Protein AF-A0A928Q7N8-F1 (afdb_monomer)

Structure (mmCIF, N/CA/C/O backbone):
data_AF-A0A928Q7N8-F1
#
_entry.id   AF-A0A928Q7N8-F1
#
loop_
_atom_site.group_PDB
_atom_site.id
_atom_site.type_symbol
_atom_site.label_atom_id
_atom_site.label_alt_id
_atom_site.label_comp_id
_atom_site.label_asym_id
_atom_site.label_entity_id
_atom_site.label_seq_id
_atom_site.pdbx_PDB_ins_code
_atom_site.Cartn_x
_atom_site.Cartn_y
_atom_site.Cartn_z
_atom_site.occupancy
_atom_site.B_iso_or_equiv
_atom_site.auth_seq_id
_atom_site.auth_comp_id
_atom_site.auth_asym_id
_atom_site.auth_atom_id
_atom_site.pdbx_PDB_model_num
ATOM 1 N N . MET A 1 1 ? -33.172 4.054 46.683 1.00 63.22 1 MET A N 1
ATOM 2 C CA . MET A 1 1 ? -32.935 2.716 46.077 1.00 63.22 1 MET A CA 1
ATOM 3 C C . MET A 1 1 ? -33.004 2.711 44.546 1.00 63.22 1 MET A C 1
ATOM 5 O O . MET A 1 1 ? -32.167 2.056 43.941 1.00 63.22 1 MET A O 1
ATOM 9 N N . LEU A 1 2 ? -33.940 3.429 43.905 1.00 75.19 2 LEU A N 1
ATOM 10 C CA . LEU A 1 2 ? -34.095 3.448 42.436 1.00 75.19 2 LEU A CA 1
ATOM 11 C C . LEU A 1 2 ? -32.893 4.065 41.687 1.00 75.19 2 LEU A C 1
ATOM 13 O O . LEU A 1 2 ? -32.403 3.480 40.728 1.00 75.19 2 LEU A O 1
ATOM 17 N N . PHE A 1 3 ? -32.357 5.187 42.180 1.00 83.06 3 PHE A N 1
ATOM 18 C CA . PH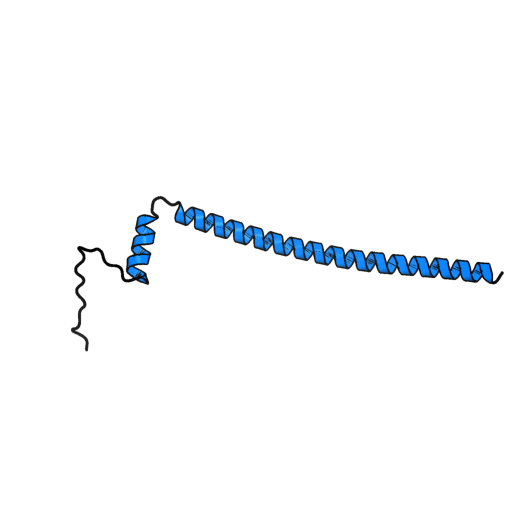E A 1 3 ? -31.209 5.878 41.572 1.00 83.06 3 PHE A CA 1
ATOM 19 C C . PHE A 1 3 ? -29.949 4.996 41.506 1.00 83.06 3 PHE A C 1
ATOM 21 O O . PHE A 1 3 ? -29.273 4.932 40.486 1.00 83.06 3 PHE A O 1
ATOM 28 N N . ALA A 1 4 ? -29.688 4.218 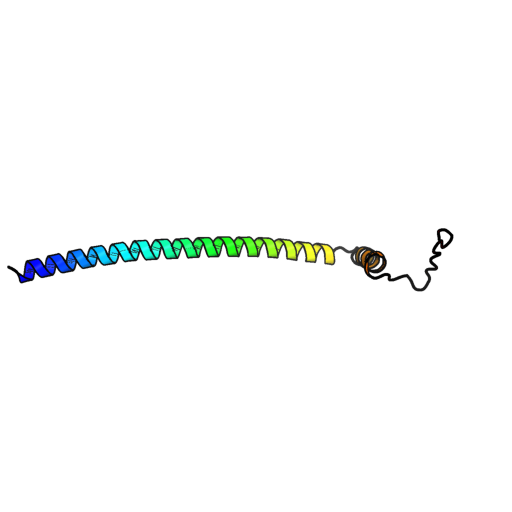42.563 1.00 85.50 4 ALA A N 1
ATOM 29 C CA . ALA A 1 4 ? -28.578 3.267 42.599 1.00 85.50 4 ALA A CA 1
ATOM 30 C C . ALA A 1 4 ? -28.752 2.105 41.601 1.00 85.50 4 ALA A C 1
ATOM 32 O O . ALA A 1 4 ? -27.762 1.582 41.096 1.00 85.50 4 ALA A O 1
ATOM 33 N N . LYS A 1 5 ? -29.994 1.699 41.298 1.00 89.81 5 LYS A N 1
ATOM 34 C CA . LYS A 1 5 ? -30.273 0.692 40.261 1.00 89.81 5 LYS A CA 1
ATOM 35 C C . LYS A 1 5 ? -30.033 1.261 38.860 1.00 89.81 5 LYS A C 1
ATOM 37 O O . LYS A 1 5 ? -29.390 0.595 38.057 1.00 89.81 5 LYS A O 1
ATOM 42 N N . LEU A 1 6 ? -30.472 2.497 38.598 1.00 88.56 6 LEU A N 1
ATOM 43 C CA . LEU A 1 6 ? -30.198 3.190 37.332 1.00 88.56 6 LEU A CA 1
ATOM 44 C C . LEU A 1 6 ? -28.697 3.397 37.102 1.00 88.56 6 LEU A C 1
ATOM 46 O O . LEU A 1 6 ? -28.209 3.113 36.015 1.00 88.56 6 LEU A O 1
ATOM 50 N N . ALA A 1 7 ? -27.957 3.831 38.125 1.00 90.44 7 ALA A N 1
ATOM 51 C CA . ALA A 1 7 ? -26.512 4.033 38.020 1.00 90.44 7 ALA A CA 1
ATOM 52 C C . ALA A 1 7 ? -25.768 2.726 37.692 1.00 90.44 7 ALA A C 1
ATOM 54 O O . ALA A 1 7 ? -24.894 2.710 36.829 1.00 90.44 7 ALA A O 1
ATOM 55 N N . LYS A 1 8 ? -26.154 1.607 38.323 1.00 91.62 8 LYS A N 1
ATOM 56 C CA . LYS A 1 8 ? -25.594 0.282 38.005 1.00 91.62 8 LYS A CA 1
ATOM 57 C C . LYS A 1 8 ? -25.924 -0.162 36.579 1.00 91.62 8 LYS A C 1
ATOM 59 O O . LYS A 1 8 ? -25.058 -0.719 35.913 1.00 91.62 8 LYS A O 1
ATOM 64 N N . LEU A 1 9 ? -27.144 0.097 36.106 1.00 93.38 9 LEU A N 1
ATOM 65 C CA . LEU A 1 9 ? -27.549 -0.228 34.738 1.00 93.38 9 LEU A CA 1
ATOM 66 C C . LEU A 1 9 ? -26.768 0.597 33.705 1.00 93.38 9 LEU A C 1
ATOM 68 O O . LEU A 1 9 ? -26.261 0.036 32.740 1.00 93.38 9 LEU A O 1
ATOM 72 N N . ALA A 1 10 ? -26.618 1.903 33.937 1.00 93.25 10 ALA A N 1
ATOM 73 C CA . ALA A 1 10 ? -25.828 2.787 33.083 1.00 93.25 10 ALA A CA 1
ATOM 74 C C . ALA A 1 10 ? -24.353 2.361 33.032 1.00 93.25 10 ALA A C 1
ATOM 76 O O . ALA A 1 10 ? -23.753 2.342 31.962 1.00 93.25 10 ALA A O 1
ATOM 77 N N . PHE A 1 11 ? -23.788 1.948 34.170 1.00 94.88 11 PHE A N 1
ATOM 78 C CA . PHE A 1 11 ? -22.424 1.428 34.230 1.00 94.88 11 PHE A CA 1
ATOM 79 C C . PHE A 1 11 ? -22.257 0.134 33.418 1.00 94.88 11 PHE A C 1
ATOM 81 O O . PHE A 1 11 ? -21.309 0.007 32.647 1.00 94.88 11 PHE A O 1
ATOM 88 N N . PHE A 1 12 ? -23.205 -0.801 33.518 1.00 95.12 12 PHE A N 1
ATOM 89 C CA . PHE A 1 12 ? -23.198 -2.014 32.694 1.00 95.12 12 PHE A CA 1
ATOM 90 C C . PHE A 1 12 ? -23.341 -1.709 31.198 1.00 95.12 12 PHE A C 1
ATOM 92 O O . PHE A 1 12 ? -22.611 -2.276 30.387 1.00 95.12 12 PHE A O 1
ATOM 99 N N . ALA A 1 13 ? -24.233 -0.789 30.826 1.00 94.38 13 ALA A N 1
ATOM 100 C CA . ALA A 1 13 ? -24.394 -0.359 29.439 1.00 94.38 13 ALA A CA 1
ATOM 101 C C . ALA A 1 13 ? -23.112 0.291 28.891 1.00 94.38 13 ALA A C 1
ATOM 103 O O . ALA A 1 13 ? -22.720 0.021 27.756 1.00 94.38 13 ALA A O 1
ATOM 104 N N . PHE A 1 14 ? -22.419 1.087 29.711 1.00 95.56 14 PHE A N 1
ATOM 105 C CA . PHE A 1 14 ? -21.135 1.682 29.352 1.00 95.56 14 PHE A CA 1
ATOM 106 C C . PHE A 1 14 ? -20.062 0.619 29.089 1.00 95.56 14 PHE A C 1
ATOM 108 O O . PHE A 1 14 ? -19.363 0.694 28.081 1.00 95.56 14 PHE A O 1
ATOM 115 N N . ILE A 1 15 ? -19.970 -0.411 29.936 1.00 94.88 15 ILE A N 1
ATOM 116 C CA . ILE A 1 15 ? -19.029 -1.521 29.723 1.00 94.88 15 ILE A CA 1
ATOM 117 C C . ILE A 1 15 ? -19.312 -2.225 28.393 1.00 94.88 15 ILE A C 1
ATOM 119 O O . ILE A 1 15 ? -18.389 -2.450 27.613 1.00 94.88 15 ILE A O 1
ATOM 123 N N . ILE A 1 16 ? -20.578 -2.535 28.103 1.00 95.06 16 ILE A N 1
ATOM 124 C CA . ILE A 1 16 ? -20.961 -3.193 26.845 1.00 95.06 16 ILE A CA 1
ATOM 125 C C . ILE A 1 16 ? -20.582 -2.322 25.639 1.00 95.06 16 ILE A C 1
ATOM 127 O O . ILE A 1 16 ? -20.005 -2.826 24.678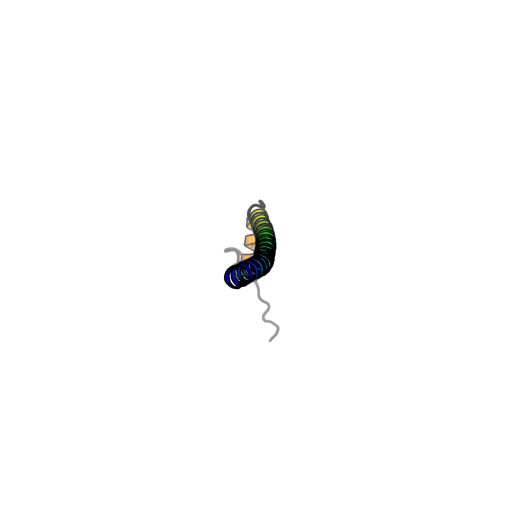 1.00 95.06 16 ILE A O 1
ATOM 131 N N . TYR A 1 17 ? -20.839 -1.014 25.704 1.00 95.06 17 TYR A N 1
ATOM 132 C CA . TYR A 1 17 ? -20.464 -0.075 24.645 1.00 95.06 17 TYR A CA 1
ATOM 133 C C . TYR A 1 17 ? -18.952 -0.062 24.375 1.00 95.06 17 TYR A C 1
ATOM 135 O O . TYR A 1 17 ? -18.523 -0.091 23.218 1.00 95.06 17 TYR A O 1
ATOM 143 N N . VAL A 1 18 ? -18.141 -0.052 25.437 1.00 94.56 18 VAL A N 1
ATOM 144 C CA . VAL A 1 18 ? -16.677 -0.094 25.326 1.00 94.56 18 VAL A CA 1
ATOM 145 C C . VAL A 1 18 ? -16.217 -1.415 24.707 1.00 94.56 18 VAL A C 1
ATOM 147 O O . VAL A 1 18 ? -15.373 -1.398 23.814 1.00 94.56 18 VAL A O 1
ATOM 150 N N . LEU A 1 19 ? -16.798 -2.549 25.109 1.00 93.75 19 LEU A N 1
ATOM 151 C CA . LEU A 1 19 ? -16.459 -3.862 24.547 1.00 93.75 19 LEU A CA 1
ATOM 152 C C . LEU A 1 19 ? -16.739 -3.939 23.039 1.00 93.75 19 LEU A C 1
ATOM 154 O O . LEU A 1 19 ? -15.884 -4.395 22.282 1.00 93.75 19 LEU A O 1
ATOM 158 N N . VAL A 1 20 ? -17.893 -3.438 22.586 1.00 92.62 20 VAL A N 1
ATOM 159 C CA . VAL A 1 20 ? -18.234 -3.388 21.151 1.00 92.62 20 VAL A CA 1
ATOM 160 C C . VAL A 1 20 ? -17.268 -2.484 20.378 1.00 92.62 20 VAL A C 1
ATOM 162 O O . VAL A 1 20 ? -16.825 -2.841 19.283 1.00 92.62 20 VAL A O 1
ATOM 165 N N . ASN A 1 21 ? -16.888 -1.339 20.954 1.00 93.38 21 ASN A N 1
ATOM 166 C CA . ASN A 1 21 ? -15.896 -0.448 20.347 1.00 93.38 21 ASN A CA 1
ATOM 167 C C . ASN A 1 21 ? -14.530 -1.122 20.201 1.00 93.38 21 ASN A C 1
ATOM 169 O O . ASN A 1 21 ? -13.926 -1.039 19.137 1.00 93.38 21 ASN A O 1
ATOM 173 N N . ILE A 1 22 ? -14.057 -1.825 21.234 1.00 92.50 22 ILE A N 1
ATOM 174 C CA . ILE A 1 22 ? -12.765 -2.523 21.197 1.00 92.50 22 ILE A CA 1
ATOM 175 C C . ILE A 1 22 ? -12.725 -3.541 20.051 1.00 92.50 22 ILE A C 1
ATOM 177 O O . ILE A 1 22 ? -11.738 -3.589 19.320 1.00 92.50 22 ILE A O 1
ATOM 181 N N . ILE A 1 23 ? -13.794 -4.320 19.863 1.00 89.00 23 ILE A N 1
ATOM 182 C CA . ILE A 1 23 ? -13.888 -5.290 18.761 1.00 89.00 23 ILE A CA 1
ATOM 183 C C . ILE A 1 23 ? -13.858 -4.569 17.408 1.00 89.00 23 ILE A C 1
ATOM 185 O O . ILE A 1 23 ? -13.091 -4.944 16.526 1.00 89.00 23 ILE A O 1
ATOM 189 N N . SER A 1 24 ? -14.638 -3.497 17.262 1.00 84.38 24 SER A N 1
ATOM 190 C CA . SER A 1 24 ? -14.707 -2.717 16.016 1.00 84.38 24 SER A CA 1
ATOM 191 C C . SER A 1 24 ? -13.349 -2.112 15.637 1.00 84.38 24 SER A C 1
ATOM 193 O O . SER A 1 24 ? -12.948 -2.126 14.471 1.00 84.38 24 SER A O 1
ATOM 195 N N . VAL A 1 25 ? -12.608 -1.621 16.635 1.00 84.88 25 VAL A N 1
ATOM 196 C CA . VAL A 1 25 ? -11.249 -1.096 16.461 1.00 84.88 25 VAL A CA 1
ATOM 197 C C . VAL A 1 25 ? -10.273 -2.211 16.085 1.00 84.88 25 VAL A C 1
ATOM 199 O O . VAL A 1 25 ? -9.433 -1.991 15.220 1.00 84.88 25 VAL A O 1
ATOM 202 N N . GLN A 1 26 ? -10.380 -3.405 16.679 1.00 82.12 26 GLN A N 1
ATOM 203 C CA . GLN A 1 26 ? -9.520 -4.540 16.322 1.00 82.12 26 GLN A CA 1
ATOM 204 C C . GLN A 1 26 ? -9.726 -4.996 14.876 1.00 82.12 26 GLN A C 1
ATOM 206 O O . GLN A 1 26 ? -8.737 -5.217 14.182 1.00 82.12 26 GLN A O 1
ATOM 211 N N . VAL A 1 27 ? -10.977 -5.075 14.408 1.00 82.31 27 VAL A N 1
ATOM 212 C CA . VAL A 1 27 ? -11.287 -5.394 13.003 1.00 82.31 27 VAL A CA 1
ATOM 213 C C . VAL A 1 27 ? -10.676 -4.342 12.078 1.00 82.31 27 VAL A C 1
ATOM 215 O O . VAL A 1 27 ? -9.877 -4.678 11.214 1.00 82.31 27 VAL A O 1
ATOM 218 N N . SER A 1 28 ? -10.919 -3.058 12.353 1.00 80.75 28 SER A N 1
ATOM 219 C CA . SER A 1 28 ? -10.365 -1.956 11.549 1.00 80.75 28 SER A CA 1
ATOM 220 C C . SER A 1 28 ? -8.829 -1.943 11.531 1.00 80.75 28 SER A C 1
ATOM 222 O O . SER A 1 28 ? -8.208 -1.541 10.549 1.00 80.75 28 SER A O 1
ATOM 224 N N . LEU A 1 29 ? -8.196 -2.345 12.639 1.00 84.31 29 LEU A N 1
ATOM 225 C CA . LEU A 1 29 ? -6.744 -2.455 12.744 1.00 84.31 29 LEU A CA 1
ATOM 226 C C . LEU A 1 29 ? -6.210 -3.653 11.948 1.00 84.31 29 LEU A C 1
ATOM 228 O O . LEU A 1 29 ? -5.130 -3.551 11.370 1.00 84.31 29 LEU A O 1
ATOM 232 N N . SER A 1 30 ? -6.944 -4.767 11.936 1.00 86.75 30 SER A N 1
ATOM 233 C CA . SER A 1 30 ? -6.622 -5.946 11.132 1.00 86.75 30 SER A CA 1
ATOM 234 C C . SER A 1 30 ? -6.686 -5.612 9.647 1.00 86.75 30 SER A C 1
ATOM 236 O O . SER A 1 30 ? -5.691 -5.801 8.953 1.00 86.75 30 SER A O 1
ATOM 238 N N . ASP A 1 31 ? -7.785 -5.006 9.197 1.00 88.19 31 ASP A N 1
ATOM 239 C CA . ASP A 1 31 ? -7.982 -4.624 7.795 1.00 88.19 31 ASP A CA 1
ATOM 240 C C . ASP A 1 31 ? -6.862 -3.690 7.316 1.00 88.19 31 ASP A C 1
ATOM 242 O O . ASP A 1 31 ? -6.250 -3.909 6.275 1.00 88.19 31 ASP A O 1
ATOM 246 N N . LYS A 1 32 ? -6.503 -2.683 8.127 1.00 88.75 32 LYS A N 1
ATOM 247 C CA . LYS A 1 32 ? -5.389 -1.774 7.813 1.00 88.75 32 LYS A CA 1
ATOM 248 C C . LYS A 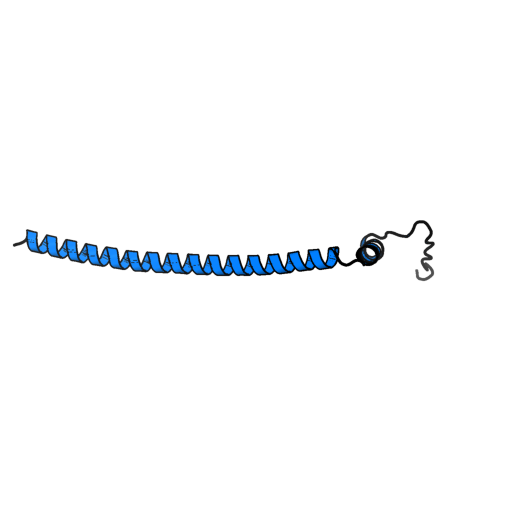1 32 ? -4.033 -2.475 7.761 1.00 88.75 32 LYS A C 1
ATOM 250 O O . LYS A 1 32 ? -3.172 -2.072 6.985 1.00 88.75 32 LYS A O 1
ATOM 255 N N . ARG A 1 33 ? -3.796 -3.479 8.611 1.00 88.88 33 ARG A N 1
ATOM 256 C CA . ARG A 1 33 ? -2.546 -4.258 8.588 1.00 88.88 33 ARG A CA 1
ATOM 257 C C . ARG A 1 33 ? -2.466 -5.134 7.346 1.00 88.88 33 ARG A C 1
ATOM 259 O O . ARG A 1 33 ? -1.387 -5.234 6.773 1.00 88.88 33 ARG A O 1
ATOM 266 N N . GLU A 1 34 ? -3.579 -5.731 6.940 1.00 90.50 34 GLU A N 1
ATOM 267 C CA . GLU A 1 34 ? -3.673 -6.523 5.715 1.00 90.50 34 GLU A CA 1
ATOM 268 C C . GLU A 1 34 ? -3.473 -5.648 4.474 1.00 90.50 34 GLU A C 1
ATOM 270 O O . GLU A 1 34 ? -2.647 -5.968 3.624 1.00 90.50 34 GLU A O 1
ATOM 275 N N . GLU A 1 35 ? -4.124 -4.484 4.421 1.00 91.44 35 GLU A N 1
ATOM 276 C CA . GLU A 1 35 ? -3.931 -3.500 3.353 1.00 91.44 35 GLU A CA 1
ATOM 277 C C . GLU A 1 35 ? -2.465 -3.047 3.263 1.00 91.44 35 GLU A C 1
ATOM 279 O O . GLU A 1 35 ? -1.885 -3.013 2.178 1.00 91.44 35 GLU A O 1
ATOM 284 N N . LEU A 1 36 ? -1.824 -2.764 4.403 1.00 91.69 36 LEU A N 1
ATOM 285 C CA . LEU A 1 36 ? -0.398 -2.434 4.447 1.00 91.69 36 LEU A CA 1
ATOM 286 C C . LEU A 1 36 ? 0.491 -3.593 3.989 1.00 91.69 36 LEU A C 1
ATOM 288 O O . LEU A 1 36 ? 1.493 -3.350 3.319 1.00 91.69 36 LEU A O 1
ATOM 292 N N . ALA A 1 37 ? 0.170 -4.834 4.354 1.00 92.94 37 ALA A N 1
ATOM 293 C CA . ALA A 1 37 ? 0.927 -6.001 3.911 1.00 92.94 37 ALA A CA 1
ATOM 294 C C . ALA A 1 37 ? 0.835 -6.162 2.387 1.00 92.94 37 ALA A C 1
ATOM 296 O O . ALA A 1 37 ? 1.868 -6.241 1.727 1.00 92.94 37 ALA A O 1
ATOM 297 N N . ALA A 1 38 ? -0.376 -6.086 1.830 1.00 93.19 38 ALA A N 1
ATOM 298 C CA . ALA A 1 38 ? -0.609 -6.176 0.392 1.00 93.19 38 ALA A CA 1
ATOM 299 C C . ALA A 1 38 ? 0.075 -5.038 -0.386 1.00 93.19 38 ALA A C 1
ATOM 301 O O . ALA A 1 38 ? 0.651 -5.260 -1.449 1.00 93.19 38 ALA A O 1
ATOM 302 N N . LEU A 1 39 ? 0.044 -3.807 0.135 1.00 93.31 39 LEU A N 1
ATOM 303 C CA . LEU A 1 39 ? 0.743 -2.677 -0.484 1.00 93.31 39 LEU A CA 1
ATOM 304 C C . LEU A 1 39 ? 2.264 -2.840 -0.443 1.00 93.31 39 LEU A C 1
ATOM 306 O O . LEU A 1 39 ? 2.928 -2.515 -1.424 1.00 93.31 39 LEU A O 1
ATOM 310 N N . ASN A 1 40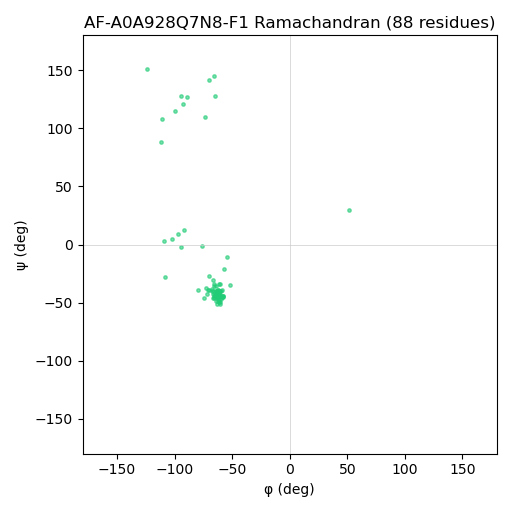 ? 2.820 -3.341 0.661 1.00 92.25 40 ASN A N 1
ATOM 311 C CA . ASN A 1 40 ? 4.257 -3.595 0.758 1.00 92.25 40 ASN A CA 1
ATOM 312 C C . ASN A 1 40 ? 4.706 -4.725 -0.171 1.00 92.25 40 ASN A C 1
ATOM 314 O O . ASN A 1 40 ? 5.765 -4.608 -0.775 1.00 92.25 40 ASN A O 1
ATOM 318 N N . GLU A 1 41 ? 3.904 -5.779 -0.320 1.00 93.69 41 GLU A N 1
ATOM 319 C CA . GLU A 1 41 ? 4.174 -6.859 -1.271 1.00 93.69 41 GLU A CA 1
ATOM 320 C C . GLU A 1 41 ? 4.209 -6.329 -2.709 1.00 93.69 41 GLU A C 1
ATOM 322 O O . GLU A 1 41 ? 5.205 -6.508 -3.404 1.00 93.69 41 GLU A O 1
ATOM 327 N N . ARG A 1 42 ? 3.192 -5.556 -3.112 1.00 90.88 42 ARG A N 1
ATOM 328 C CA . ARG A 1 42 ? 3.172 -4.889 -4.426 1.00 90.88 42 ARG A CA 1
ATOM 329 C C . ARG A 1 42 ? 4.357 -3.950 -4.622 1.00 90.88 42 ARG A C 1
ATOM 331 O O . ARG A 1 42 ? 4.904 -3.867 -5.714 1.00 90.88 42 ARG A O 1
ATOM 338 N N . LYS A 1 43 ? 4.750 -3.217 -3.578 1.00 92.62 43 LYS A N 1
ATOM 339 C CA . LYS A 1 43 ? 5.913 -2.327 -3.634 1.00 92.62 43 LYS A CA 1
ATOM 340 C C . LYS A 1 43 ? 7.199 -3.118 -3.862 1.00 92.62 43 LYS A C 1
ATOM 342 O O . LYS A 1 43 ? 7.989 -2.714 -4.703 1.00 92.62 43 LYS A O 1
ATOM 347 N N . ALA A 1 44 ? 7.384 -4.228 -3.152 1.00 93.25 44 ALA A N 1
ATOM 348 C CA . ALA A 1 44 ? 8.550 -5.090 -3.311 1.00 93.25 44 ALA A CA 1
ATOM 349 C C . ALA A 1 44 ? 8.611 -5.725 -4.709 1.00 93.25 44 ALA A C 1
ATOM 351 O O . ALA A 1 44 ? 9.684 -5.790 -5.299 1.00 93.25 44 ALA A O 1
ATOM 352 N N . GLU A 1 45 ? 7.468 -6.145 -5.257 1.00 93.00 45 GLU A N 1
ATOM 353 C CA . GLU A 1 45 ? 7.372 -6.663 -6.627 1.00 93.00 45 GLU A CA 1
ATOM 354 C C . GLU A 1 45 ? 7.778 -5.601 -7.660 1.00 93.00 45 GLU A C 1
ATOM 356 O O . GLU A 1 45 ? 8.638 -5.855 -8.499 1.00 93.00 45 GLU A O 1
ATOM 361 N N . LEU A 1 46 ? 7.245 -4.381 -7.539 1.00 91.12 46 LEU A N 1
ATOM 362 C CA . LEU A 1 46 ? 7.600 -3.263 -8.420 1.00 91.12 46 LEU A CA 1
ATOM 363 C C . LEU A 1 46 ? 9.060 -2.814 -8.262 1.00 91.12 46 LEU A C 1
ATOM 365 O O . LEU A 1 46 ? 9.676 -2.373 -9.229 1.00 91.12 46 LEU A O 1
ATOM 369 N N . GLU A 1 47 ? 9.623 -2.880 -7.054 1.00 92.25 47 GLU A N 1
ATOM 370 C CA . GLU A 1 47 ? 11.042 -2.586 -6.824 1.00 92.25 47 GLU A CA 1
ATOM 371 C C . GLU A 1 47 ? 11.934 -3.637 -7.492 1.00 92.25 47 GLU A C 1
ATOM 373 O O . GLU A 1 47 ? 12.885 -3.264 -8.172 1.00 92.25 47 GLU A O 1
ATOM 378 N N . LEU A 1 48 ? 11.586 -4.924 -7.394 1.00 92.62 48 LEU A N 1
ATOM 379 C CA . LEU A 1 48 ? 12.285 -5.999 -8.105 1.00 92.62 48 LEU A CA 1
ATOM 380 C C . LEU A 1 48 ? 12.217 -5.834 -9.626 1.00 92.62 48 LEU A C 1
ATOM 382 O O . LEU A 1 48 ? 13.236 -5.997 -10.297 1.00 92.62 48 LEU A O 1
ATOM 386 N N . GLU A 1 49 ? 11.040 -5.502 -10.159 1.00 90.56 49 GLU A N 1
ATOM 387 C CA . GLU A 1 49 ? 10.837 -5.278 -11.592 1.00 90.56 49 GLU A CA 1
ATOM 388 C C . GLU A 1 49 ? 11.663 -4.079 -12.083 1.00 90.56 49 GLU A C 1
ATOM 390 O O . GLU A 1 49 ? 12.373 -4.171 -13.083 1.00 90.56 49 GLU A O 1
ATOM 395 N N . ASN A 1 50 ? 11.652 -2.969 -11.337 1.00 90.19 50 ASN A N 1
ATOM 396 C CA . ASN A 1 50 ? 12.469 -1.800 -11.657 1.00 90.19 50 ASN A CA 1
ATOM 397 C C . ASN A 1 50 ? 13.966 -2.102 -11.593 1.00 90.19 50 ASN A C 1
ATOM 399 O O . ASN A 1 50 ? 14.696 -1.721 -12.505 1.00 90.19 50 ASN A O 1
ATOM 403 N N . GLU A 1 51 ? 14.434 -2.808 -10.563 1.00 89.06 51 GLU A N 1
ATOM 404 C CA . GLU A 1 51 ? 15.833 -3.234 -10.488 1.00 89.06 51 GLU A CA 1
ATOM 405 C C . GLU A 1 51 ? 16.210 -4.160 -11.652 1.00 89.06 51 GLU A C 1
ATOM 407 O O . GLU A 1 51 ? 17.345 -4.130 -12.126 1.00 89.06 51 GLU A O 1
ATOM 412 N N . GLU A 1 52 ? 15.289 -5.000 -12.128 1.00 84.88 52 GLU A N 1
ATOM 413 C CA . GLU A 1 52 ? 15.512 -5.825 -13.313 1.00 84.88 52 GLU A CA 1
ATOM 414 C C . GLU A 1 52 ? 15.626 -4.983 -14.581 1.00 84.88 52 GLU A C 1
ATOM 416 O O . GLU A 1 52 ? 16.582 -5.171 -15.334 1.00 84.88 52 GLU A O 1
ATOM 421 N N . TYR A 1 53 ? 14.727 -4.020 -14.789 1.00 82.12 53 TYR A N 1
ATOM 422 C CA . TYR A 1 53 ? 14.832 -3.085 -15.907 1.00 82.12 53 TYR A CA 1
ATOM 423 C C . TYR A 1 53 ? 16.137 -2.296 -15.864 1.00 82.12 53 TYR A C 1
ATOM 425 O O . TYR A 1 53 ? 16.822 -2.201 -16.878 1.00 82.12 53 TYR A O 1
ATOM 433 N N . GLU A 1 54 ? 16.527 -1.783 -14.698 1.00 81.38 54 GLU A N 1
ATOM 434 C CA . GLU A 1 54 ? 17.805 -1.094 -14.539 1.00 81.38 54 GLU A CA 1
ATOM 435 C C . GLU A 1 54 ? 18.989 -2.018 -14.816 1.00 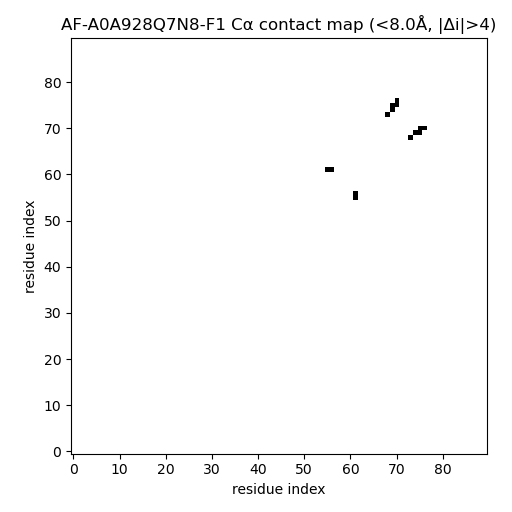81.38 54 GLU A C 1
ATOM 437 O O . GLU A 1 54 ? 19.956 -1.587 -15.437 1.00 81.38 54 GLU A O 1
ATOM 442 N N . ARG A 1 55 ? 18.941 -3.291 -14.403 1.00 79.44 55 ARG A N 1
ATOM 443 C CA . ARG A 1 55 ? 19.985 -4.257 -14.767 1.00 79.44 55 ARG A CA 1
ATOM 444 C C . ARG A 1 55 ? 20.045 -4.462 -16.271 1.00 79.44 55 ARG A C 1
ATOM 446 O O . ARG A 1 55 ? 21.141 -4.400 -16.808 1.00 79.44 55 ARG A O 1
ATOM 453 N N . LEU A 1 56 ? 18.913 -4.693 -16.934 1.00 77.12 56 LEU A N 1
ATOM 454 C CA . LEU A 1 56 ? 18.855 -4.895 -18.383 1.00 77.12 56 LEU A CA 1
ATOM 455 C C . LEU A 1 56 ? 19.412 -3.683 -19.140 1.00 77.12 56 LEU A C 1
ATOM 457 O O . LEU A 1 56 ? 20.237 -3.875 -20.022 1.00 77.12 56 LEU A O 1
ATOM 461 N N . LEU A 1 57 ? 19.029 -2.470 -18.730 1.00 74.00 57 LEU A N 1
ATOM 462 C CA . LEU A 1 57 ? 19.501 -1.206 -19.312 1.00 74.00 57 LEU A CA 1
ATOM 463 C C . LEU A 1 57 ? 20.973 -0.893 -19.000 1.00 74.00 57 LEU A C 1
ATOM 465 O O . LEU A 1 57 ? 21.631 -0.152 -19.716 1.00 74.00 57 LEU A O 1
ATOM 469 N N . ASN A 1 58 ? 21.514 -1.392 -17.889 1.00 73.06 58 ASN A N 1
ATOM 470 C CA . ASN A 1 58 ? 22.914 -1.153 -17.527 1.00 73.06 58 ASN A CA 1
ATOM 471 C C . ASN A 1 58 ? 23.851 -2.274 -17.994 1.00 73.06 58 ASN A C 1
ATOM 473 O O . ASN A 1 58 ? 25.062 -2.186 -17.772 1.00 73.06 58 ASN A O 1
ATOM 477 N N . MET A 1 59 ? 23.336 -3.338 -18.619 1.00 67.88 59 MET A N 1
ATOM 478 C CA . MET A 1 59 ? 24.195 -4.328 -19.256 1.00 67.88 59 MET A CA 1
ATOM 479 C C . MET A 1 59 ? 24.937 -3.650 -20.411 1.00 67.88 59 MET A C 1
ATOM 481 O O . MET A 1 59 ? 24.336 -3.049 -21.291 1.00 67.88 59 MET A O 1
ATOM 485 N N . GLU A 1 60 ? 26.264 -3.784 -20.437 1.00 59.56 60 GLU A N 1
ATOM 486 C CA . GLU A 1 60 ? 27.183 -3.182 -21.424 1.00 59.56 60 GLU A CA 1
ATOM 487 C C . GLU A 1 60 ? 26.831 -3.516 -22.897 1.00 59.56 60 GLU A C 1
ATOM 489 O O . GLU A 1 60 ? 27.348 -2.896 -23.825 1.00 59.56 60 GLU A O 1
ATOM 494 N N . ASN A 1 61 ? 25.901 -4.456 -23.109 1.00 56.75 61 ASN A N 1
ATOM 495 C CA . ASN A 1 61 ? 25.360 -4.877 -24.398 1.00 56.75 61 ASN A CA 1
ATOM 496 C C . ASN A 1 61 ? 24.086 -4.130 -24.847 1.00 56.75 61 ASN A C 1
ATOM 498 O O . ASN A 1 61 ? 23.420 -4.536 -25.800 1.00 56.75 61 ASN A O 1
ATOM 502 N N . ASP A 1 62 ? 23.757 -3.026 -24.177 1.00 64.44 62 ASP A N 1
ATOM 503 C CA . ASP A 1 62 ? 22.584 -2.184 -24.423 1.00 64.44 62 ASP A CA 1
ATOM 504 C C . ASP A 1 62 ? 22.450 -1.749 -25.888 1.00 64.44 62 ASP A C 1
ATOM 506 O O . ASP A 1 62 ? 21.358 -1.680 -26.448 1.00 64.44 62 ASP A O 1
ATOM 510 N N . ARG A 1 63 ? 23.587 -1.523 -26.558 1.00 68.25 63 ARG A N 1
ATOM 511 C CA . ARG A 1 63 ? 23.610 -1.177 -27.980 1.00 68.25 63 ARG A CA 1
ATOM 512 C C . ARG A 1 63 ? 23.093 -2.319 -28.857 1.00 68.25 63 ARG A C 1
ATOM 514 O O . ARG A 1 63 ? 22.301 -2.060 -29.751 1.00 68.25 63 ARG A O 1
ATOM 521 N N . GLU A 1 64 ? 23.504 -3.556 -28.600 1.00 69.06 64 GLU A N 1
ATOM 522 C CA . GLU A 1 64 ? 23.142 -4.715 -29.425 1.00 69.06 64 GLU A CA 1
ATOM 523 C C . GLU A 1 64 ? 21.658 -5.081 -29.242 1.00 69.06 64 GLU A C 1
ATOM 525 O O . GLU A 1 64 ? 20.946 -5.334 -30.214 1.00 69.06 64 GLU A O 1
ATOM 530 N N . TYR A 1 65 ? 21.150 -4.996 -28.008 1.00 67.44 65 TYR A N 1
ATOM 531 C CA . TYR A 1 65 ? 19.725 -5.179 -27.711 1.00 67.44 65 TYR A CA 1
ATOM 532 C C . TYR A 1 65 ? 18.849 -4.069 -28.322 1.00 67.44 65 TYR A C 1
ATOM 534 O O . TYR A 1 65 ? 17.809 -4.339 -28.930 1.00 67.44 65 TYR A O 1
ATOM 542 N N . MET A 1 66 ? 19.284 -2.809 -28.219 1.00 74.31 66 MET A N 1
ATOM 543 C CA . MET A 1 66 ? 18.588 -1.680 -28.842 1.00 74.31 66 MET A CA 1
ATOM 544 C C . MET A 1 66 ? 18.623 -1.755 -30.373 1.00 74.31 66 MET A C 1
ATOM 546 O O . MET A 1 66 ? 17.630 -1.417 -31.019 1.00 74.31 66 MET A O 1
ATOM 550 N N . GLU A 1 67 ? 19.721 -2.237 -30.960 1.00 74.56 67 GLU A N 1
ATOM 551 C CA . GLU A 1 67 ? 19.835 -2.498 -32.399 1.00 74.56 67 GLU A CA 1
ATOM 552 C C . GLU A 1 67 ? 18.849 -3.588 -32.854 1.00 74.56 67 GLU A C 1
ATOM 554 O O . GLU A 1 67 ? 18.154 -3.389 -33.852 1.00 74.56 67 GLU A O 1
ATOM 559 N N . GLN A 1 68 ? 18.687 -4.679 -32.095 1.00 74.62 68 GLN A N 1
ATOM 560 C CA . GLN A 1 68 ? 17.685 -5.712 -32.392 1.00 74.62 68 GLN A CA 1
ATOM 561 C C . GLN A 1 68 ? 16.256 -5.161 -32.389 1.00 74.62 68 GLN A C 1
ATOM 563 O O . GLN A 1 68 ? 15.520 -5.353 -33.355 1.00 74.62 68 GLN A O 1
ATOM 568 N N . ILE A 1 69 ? 15.859 -4.420 -31.350 1.00 76.56 69 ILE A N 1
ATOM 569 C CA . ILE A 1 69 ? 14.519 -3.814 -31.284 1.00 76.56 69 ILE A CA 1
ATOM 570 C C . ILE A 1 69 ? 14.301 -2.822 -32.436 1.00 76.56 69 ILE A C 1
ATOM 572 O O . ILE A 1 69 ? 13.218 -2.795 -33.030 1.00 76.56 69 ILE A O 1
ATOM 576 N N . ALA A 1 70 ? 15.314 -2.018 -32.771 1.00 79.88 70 ALA A N 1
ATOM 577 C CA . ALA A 1 70 ? 15.234 -1.057 -33.863 1.00 79.88 70 ALA A CA 1
ATOM 578 C C . ALA A 1 70 ? 15.007 -1.747 -35.217 1.00 79.88 70 ALA A C 1
ATOM 580 O O . ALA A 1 70 ? 14.165 -1.300 -35.996 1.00 79.88 70 ALA A O 1
ATOM 581 N N . VAL A 1 71 ? 15.699 -2.858 -35.475 1.00 79.81 71 VAL A N 1
ATOM 582 C CA . VAL A 1 71 ? 15.560 -3.626 -36.719 1.00 79.81 71 VAL A CA 1
ATOM 583 C C . VAL A 1 71 ? 14.254 -4.424 -36.760 1.00 79.81 71 VAL A C 1
ATOM 585 O O . VAL A 1 71 ? 13.553 -4.391 -37.767 1.00 79.81 71 VAL A O 1
ATOM 588 N N . GLU A 1 72 ? 13.900 -5.125 -35.682 1.00 80.56 72 GLU A N 1
ATOM 589 C CA . GLU A 1 72 ? 12.772 -6.067 -35.671 1.00 80.56 72 GLU A CA 1
ATOM 590 C C . GLU A 1 72 ? 11.408 -5.391 -35.529 1.00 80.56 72 GLU A C 1
ATOM 592 O O . GLU A 1 72 ? 10.429 -5.835 -36.130 1.00 80.56 72 GLU A O 1
ATOM 597 N N . LYS A 1 73 ? 11.314 -4.346 -34.699 1.00 78.56 73 LYS A N 1
ATOM 598 C CA . LYS A 1 73 ? 10.025 -3.727 -34.341 1.00 78.56 73 LYS A CA 1
ATOM 599 C C . LYS A 1 73 ? 9.811 -2.362 -34.966 1.00 78.56 73 LYS A C 1
ATOM 601 O O . LYS A 1 73 ? 8.664 -1.958 -35.142 1.00 78.56 73 LYS A O 1
ATOM 606 N N . LEU A 1 74 ? 10.890 -1.642 -35.248 1.00 80.31 74 LEU A N 1
ATOM 607 C CA . LEU A 1 74 ? 10.827 -0.265 -35.732 1.00 80.31 74 LEU A CA 1
ATOM 608 C C . LEU A 1 74 ? 11.236 -0.133 -37.211 1.00 80.31 74 LEU A C 1
ATOM 610 O O . LEU A 1 74 ? 11.249 0.982 -37.723 1.00 80.31 74 LEU A O 1
ATOM 614 N N . ASP A 1 75 ? 11.534 -1.255 -37.881 1.00 76.75 75 ASP A N 1
ATOM 615 C CA . ASP A 1 75 ? 11.952 -1.351 -39.292 1.00 76.75 75 ASP A CA 1
ATOM 616 C C . ASP A 1 75 ? 13.127 -0.423 -39.651 1.00 76.75 75 ASP A C 1
ATOM 618 O O . ASP A 1 75 ? 13.277 0.042 -40.783 1.00 76.75 75 ASP A O 1
ATOM 622 N N . TYR A 1 76 ? 13.993 -0.132 -38.674 1.00 77.62 76 TYR A N 1
ATOM 623 C CA . TYR A 1 76 ? 15.243 0.555 -38.955 1.00 77.62 76 TYR A CA 1
ATOM 624 C C . TYR A 1 76 ? 16.180 -0.387 -39.721 1.00 77.62 76 TYR A C 1
ATOM 626 O O . TYR A 1 76 ? 16.286 -1.587 -39.456 1.00 77.62 76 TYR A O 1
ATOM 634 N N . ALA A 1 77 ? 16.895 0.185 -40.680 1.00 76.94 77 ALA A N 1
ATOM 635 C CA . ALA A 1 77 ? 17.965 -0.475 -41.411 1.00 76.94 77 ALA A CA 1
ATOM 636 C C . ALA A 1 77 ? 19.237 0.357 -41.277 1.00 76.94 77 ALA A C 1
ATOM 638 O O . ALA A 1 77 ? 19.175 1.586 -41.133 1.00 76.94 77 ALA A O 1
ATOM 639 N N . TYR A 1 78 ? 20.400 -0.293 -41.338 1.00 75.44 78 TYR A N 1
ATOM 640 C CA . TYR A 1 78 ? 21.642 0.472 -41.355 1.00 75.44 78 TYR A CA 1
ATOM 641 C C . TYR A 1 78 ? 21.712 1.296 -42.653 1.00 75.44 78 TYR A C 1
ATOM 643 O O . TYR A 1 78 ? 21.307 0.808 -43.709 1.00 75.44 78 TYR A O 1
ATOM 651 N N . PRO A 1 79 ? 22.276 2.519 -42.634 1.00 73.19 79 PRO A N 1
ATOM 652 C CA . PRO A 1 79 ? 22.363 3.372 -43.827 1.00 73.19 79 PRO A CA 1
ATOM 653 C C . PRO A 1 79 ? 23.084 2.726 -45.021 1.00 73.19 79 PRO A C 1
ATOM 655 O O . PRO A 1 79 ? 22.921 3.160 -46.157 1.00 73.19 79 PRO A O 1
ATOM 658 N N . THR A 1 80 ? 23.909 1.709 -44.761 1.00 75.00 80 THR A N 1
ATOM 659 C CA . THR A 1 80 ? 24.684 0.952 -45.752 1.00 75.00 80 THR A CA 1
ATOM 660 C C . THR A 1 80 ? 24.079 -0.415 -46.088 1.00 75.00 80 THR A C 1
ATOM 662 O O . THR A 1 80 ? 24.704 -1.192 -46.807 1.00 75.00 80 THR A O 1
ATOM 665 N N . GLU A 1 81 ? 22.904 -0.749 -45.554 1.00 76.88 81 GLU A N 1
ATOM 666 C CA . GLU A 1 81 ? 22.261 -2.049 -45.740 1.00 76.88 81 GLU A CA 1
ATOM 667 C C . GLU A 1 81 ? 21.358 -2.049 -46.982 1.00 76.88 81 GLU A C 1
ATOM 669 O O . G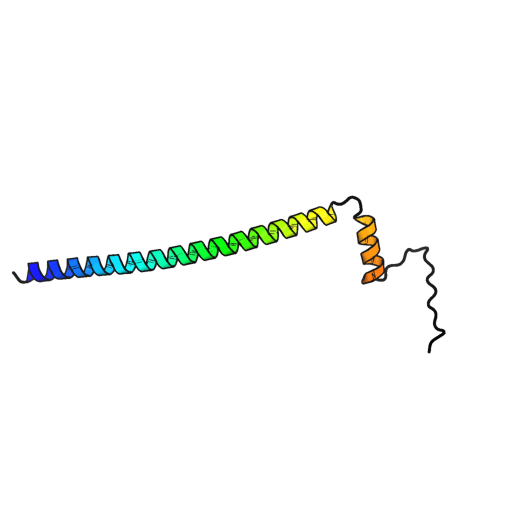LU A 1 81 ? 20.477 -1.206 -47.133 1.00 76.88 81 GLU A O 1
ATOM 674 N N . ILE A 1 82 ? 21.565 -3.015 -47.882 1.00 71.56 82 ILE A N 1
ATOM 675 C CA . ILE A 1 82 ? 20.726 -3.221 -49.069 1.00 71.56 82 ILE A CA 1
ATOM 676 C C . ILE A 1 82 ? 19.964 -4.531 -48.873 1.00 71.56 82 ILE A C 1
ATOM 678 O O . ILE A 1 82 ? 20.552 -5.611 -48.945 1.00 71.56 82 ILE A O 1
ATOM 682 N N . ARG A 1 83 ? 18.655 -4.437 -48.617 1.00 69.56 83 ARG A N 1
ATOM 683 C CA . ARG A 1 83 ? 17.771 -5.600 -48.441 1.00 69.56 83 ARG A CA 1
ATOM 684 C C . ARG A 1 83 ? 17.088 -5.950 -49.763 1.00 69.56 83 ARG A C 1
ATOM 686 O O . ARG A 1 83 ? 16.473 -5.093 -50.395 1.00 69.56 83 ARG A O 1
ATOM 693 N N . PHE A 1 84 ? 17.184 -7.213 -50.177 1.00 76.44 84 PHE A N 1
ATOM 694 C CA . PHE A 1 84 ? 16.485 -7.737 -51.351 1.00 76.44 84 PHE A CA 1
ATOM 695 C C . PHE A 1 84 ? 15.240 -8.492 -50.896 1.00 76.44 84 PHE A C 1
ATOM 697 O O . PHE A 1 84 ? 15.344 -9.518 -50.228 1.00 76.44 84 PHE A O 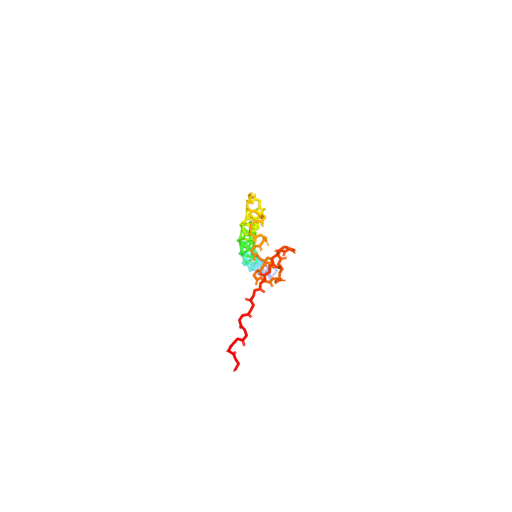1
ATOM 704 N N . TYR A 1 85 ? 14.066 -7.988 -51.263 1.00 70.25 85 TYR A N 1
ATOM 705 C CA . TYR A 1 85 ? 12.803 -8.676 -51.023 1.00 70.25 85 TYR A CA 1
ATOM 706 C C . TYR A 1 85 ? 12.457 -9.515 -52.254 1.00 70.25 85 TYR A C 1
ATOM 708 O O . TYR A 1 85 ? 12.347 -8.984 -53.362 1.00 70.25 85 TYR A O 1
ATOM 716 N N . ASP A 1 86 ? 12.312 -10.828 -52.073 1.00 76.31 86 ASP A N 1
ATOM 717 C CA . ASP A 1 86 ? 11.887 -11.718 -53.149 1.00 76.31 86 ASP A CA 1
ATOM 718 C C . ASP A 1 86 ? 10.389 -11.518 -53.415 1.00 76.31 86 ASP A C 1
ATOM 720 O O . ASP A 1 86 ? 9.535 -11.855 -52.597 1.00 76.31 86 ASP A O 1
ATOM 724 N N . THR A 1 87 ? 10.080 -10.928 -54.567 1.00 71.06 87 THR A N 1
ATOM 725 C CA . THR A 1 87 ? 8.711 -10.649 -55.023 1.00 71.06 87 THR A CA 1
ATOM 726 C C . THR A 1 87 ? 8.179 -11.726 -55.974 1.00 71.06 87 THR A C 1
ATOM 728 O O . THR A 1 87 ? 7.108 -11.562 -56.552 1.00 71.06 87 THR A O 1
ATOM 731 N N . SER A 1 88 ? 8.891 -12.848 -56.142 1.00 72.62 88 SER A N 1
ATOM 732 C CA . SER A 1 88 ? 8.553 -13.891 -57.125 1.00 72.62 88 SER A CA 1
ATOM 733 C C . SER A 1 88 ? 7.374 -14.796 -56.745 1.00 72.62 88 SER A C 1
ATOM 735 O O . SER A 1 88 ? 6.982 -15.658 -57.532 1.00 72.62 88 SER A O 1
ATOM 737 N N . ARG A 1 89 ? 6.762 -14.596 -55.573 1.00 60.97 89 ARG A N 1
ATOM 738 C CA . ARG A 1 89 ? 5.492 -15.227 -55.196 1.00 60.97 89 ARG A CA 1
ATOM 739 C C . ARG A 1 89 ? 4.381 -14.180 -55.117 1.00 60.97 89 ARG A C 1
ATOM 741 O O . ARG A 1 89 ? 4.118 -13.643 -54.046 1.00 60.97 89 ARG A O 1
ATOM 748 N N . ASN A 1 90 ? 3.728 -13.943 -56.252 1.00 56.09 90 ASN A N 1
ATOM 749 C CA . ASN A 1 90 ? 2.375 -13.392 -56.339 1.00 56.09 90 ASN A CA 1
ATOM 750 C C . ASN A 1 90 ? 1.522 -14.338 -57.184 1.00 56.09 90 ASN A C 1
ATOM 752 O O . ASN A 1 90 ? 2.008 -14.725 -58.272 1.00 56.09 90 ASN A O 1
#

Mean predicted aligned error: 14.0 Å

Radius of gyration: 34.5 Å; Cα contacts (8 Å, |Δi|>4): 7; chains: 1; bounding box: 61×21×103 Å

Foldseek 3Di:
DVVVVVVVVVVVVVVVVVVVVVVVVVVVVVVVVVVVVVVVVVVVVVVVVVVVVVVCCPPPCNVVVVVCCCVPPVVDDDPPDDDDDDPVPD

Sequence (90 aa):
MLFAKLAKLAFFAFIIYVLVNIISVQVSLSDKREELAALNERKAELELENEEYERLLNMENDREYMEQIAVEKLDYAYPTEIRFYDTSRN

pLDDT: mean 82.69, std 10.23, range [56.09, 95.56]

Solvent-accessible surface area (backbone atoms only — not comparable to full-atom values): 5306 Å² total; per-residue (Å²): 115,68,66,64,52,52,53,52,50,52,51,53,52,50,52,52,52,52,53,54,47,53,53,55,51,49,52,56,51,47,54,53,50,51,52,50,49,56,51,50,51,54,48,50,53,53,49,51,52,50,53,47,51,51,48,59,67,64,38,93,57,41,64,61,56,5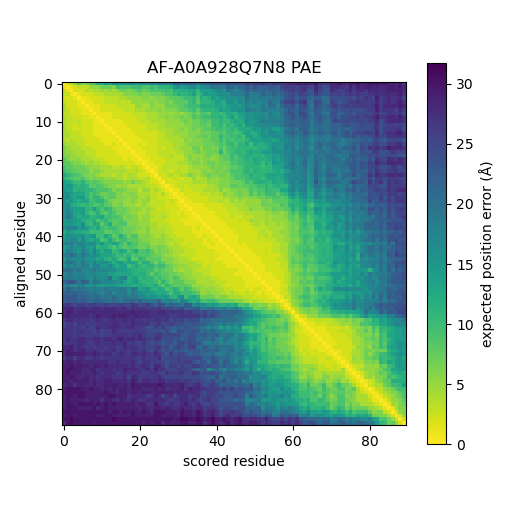1,49,49,49,35,41,75,76,64,70,49,71,60,98,86,63,84,84,83,78,85,74,88,83,124

Secondary structure (DSSP, 8-state):
-HHHHHHHHHHHHHHHHHHHHHHHHHHHHHHHHHHHHHHHHHHHHHHHHHHHHHHHHHSTTHHHHHHHHHHHHS----TT----------